Protein AF-A0A7U9NHN5-F1 (afdb_monomer)

Foldseek 3Di:
DDKDFDDLPCVPPPDPPVCLVVLRVLSVCVCVLLVFGIKDFQDFFLDPLCLQQLHDDPRRHQVRNQDPVGRDGTDHQFQADRWMKTDHPPDSHIKIKGWHLDGDPVSNVVVCVVSQKDKDWFQQCSNSVDRPRTIIIIIHHPVNQVVCVVGPCPPNVGRD

pLDDT: mean 88.95, std 12.6, range [47.28, 98.25]

Structure (mmCIF, N/CA/C/O backbone):
data_AF-A0A7U9NHN5-F1
#
_entry.id   AF-A0A7U9NHN5-F1
#
loop_
_atom_site.group_PDB
_atom_site.id
_atom_site.type_symbol
_atom_site.label_atom_id
_atom_site.label_alt_id
_atom_site.label_comp_id
_atom_site.label_asym_id
_atom_site.label_entity_id
_atom_site.label_seq_id
_atom_site.pdbx_PDB_ins_code
_atom_site.Cartn_x
_atom_site.Cartn_y
_atom_site.Cartn_z
_atom_site.occupancy
_atom_site.B_iso_or_equiv
_atom_site.auth_seq_id
_atom_site.auth_comp_id
_atom_site.auth_asym_id
_atom_site.auth_atom_id
_atom_site.pdbx_PDB_model_num
ATOM 1 N N . MET A 1 1 ? -8.108 13.230 -3.247 1.00 77.44 1 MET A N 1
ATOM 2 C CA . MET A 1 1 ? -8.414 11.787 -3.118 1.00 77.44 1 MET A CA 1
ATOM 3 C C . MET A 1 1 ? -9.815 11.413 -3.604 1.00 77.44 1 MET A C 1
ATOM 5 O O . MET A 1 1 ? -10.817 11.808 -3.010 1.00 77.44 1 MET A O 1
ATOM 9 N N . LYS A 1 2 ? -9.874 10.631 -4.685 1.00 84.06 2 LYS A N 1
ATOM 10 C CA . LYS A 1 2 ? -11.092 10.096 -5.306 1.00 84.06 2 LYS A CA 1
ATOM 11 C C . LYS A 1 2 ? -10.906 8.589 -5.488 1.00 84.06 2 LYS A C 1
ATOM 13 O O . LYS A 1 2 ? -9.886 8.181 -6.024 1.00 84.06 2 LYS A O 1
ATOM 18 N N . TRP A 1 3 ? -11.867 7.787 -5.030 1.00 90.81 3 TRP A N 1
ATOM 19 C CA . TRP A 1 3 ? -11.850 6.334 -5.218 1.00 90.81 3 TRP A CA 1
ATOM 20 C C . TRP A 1 3 ? -12.366 5.978 -6.608 1.00 90.81 3 TRP A C 1
ATOM 22 O O . TRP A 1 3 ? -13.494 6.327 -6.963 1.00 90.81 3 TRP A O 1
ATOM 32 N N . GLU A 1 4 ? -11.559 5.260 -7.371 1.00 92.44 4 GLU A N 1
ATOM 33 C CA . GLU A 1 4 ? -11.829 4.873 -8.749 1.00 92.44 4 GLU A CA 1
ATOM 34 C C . GLU A 1 4 ? -11.809 3.350 -8.896 1.00 92.44 4 GLU A C 1
ATOM 36 O O . GLU A 1 4 ? -11.490 2.611 -7.956 1.00 92.44 4 GLU A O 1
ATOM 41 N N . LYS A 1 5 ? -12.227 2.871 -10.071 1.00 94.12 5 LYS A N 1
ATOM 42 C CA . LYS A 1 5 ? -12.042 1.464 -10.428 1.00 94.12 5 LYS A CA 1
ATOM 43 C C . LYS A 1 5 ? -1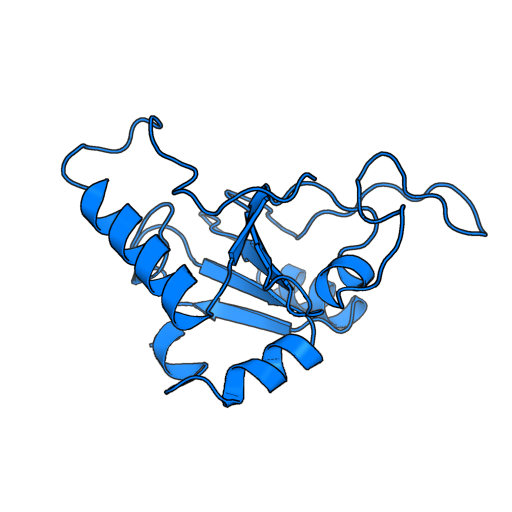0.547 1.169 -10.507 1.00 94.12 5 LYS A C 1
ATOM 45 O O . LYS A 1 5 ? -9.758 2.046 -10.844 1.00 94.12 5 LYS A O 1
ATOM 50 N N . ILE A 1 6 ? -10.185 -0.060 -10.167 1.00 95.88 6 ILE A N 1
ATOM 51 C CA . ILE A 1 6 ? -8.797 -0.499 -10.210 1.00 95.88 6 ILE A CA 1
ATOM 52 C C . ILE A 1 6 ? -8.374 -0.669 -11.666 1.00 95.88 6 ILE A C 1
ATOM 54 O O . ILE A 1 6 ? -8.973 -1.452 -12.400 1.00 95.88 6 ILE A O 1
ATOM 58 N N . GLU A 1 7 ? -7.334 0.061 -12.047 1.00 95.00 7 GLU A N 1
ATOM 59 C CA . GLU A 1 7 ? -6.625 -0.045 -13.318 1.00 95.00 7 GLU A CA 1
ATOM 60 C C . GLU A 1 7 ? -5.137 0.197 -13.040 1.00 95.00 7 GLU A C 1
ATOM 62 O O . GLU A 1 7 ? -4.805 0.931 -12.108 1.00 95.00 7 GLU A O 1
ATOM 67 N N . TYR A 1 8 ? -4.242 -0.412 -13.822 1.00 96.12 8 TYR A N 1
ATOM 68 C CA . TYR A 1 8 ? -2.803 -0.217 -13.639 1.00 96.12 8 TYR A CA 1
ATOM 69 C C . TYR A 1 8 ? -2.429 1.270 -13.831 1.00 96.12 8 TYR A C 1
ATOM 71 O O . TYR A 1 8 ? -2.598 1.798 -14.937 1.00 96.12 8 TYR A O 1
ATOM 79 N N . PRO A 1 9 ? -1.917 1.962 -12.794 1.00 92.19 9 PRO A N 1
ATOM 80 C CA . PRO A 1 9 ? -1.874 3.427 -12.773 1.00 92.19 9 PRO A CA 1
ATOM 81 C C . PRO A 1 9 ? -0.772 4.039 -13.640 1.00 92.19 9 PRO A C 1
ATOM 83 O O . PRO A 1 9 ? -0.830 5.227 -13.949 1.00 92.19 9 PRO A O 1
ATOM 86 N N . TRP A 1 10 ? 0.223 3.249 -14.051 1.00 91.69 10 TRP A N 1
ATOM 87 C CA . TRP A 1 10 ? 1.367 3.732 -14.835 1.00 91.69 10 TRP A CA 1
ATOM 88 C C . TRP A 1 10 ? 1.298 3.359 -16.314 1.00 91.69 10 TRP A C 1
ATOM 90 O O . TRP A 1 10 ? 2.292 3.445 -17.035 1.00 91.69 10 TRP A O 1
ATOM 100 N N . LYS A 1 11 ? 0.114 2.976 -16.802 1.00 83.25 11 LYS A N 1
ATOM 101 C CA . LYS A 1 11 ? -0.106 2.765 -18.232 1.00 83.25 11 LYS A CA 1
ATOM 102 C C . LYS A 1 11 ? 0.151 4.072 -18.995 1.00 83.25 11 LYS A C 1
ATOM 104 O O . LYS A 1 11 ? -0.517 5.073 -18.757 1.00 83.25 11 LYS A O 1
ATOM 109 N N . GLY A 1 12 ? 1.108 4.060 -19.924 1.00 75.75 12 GLY A N 1
ATOM 110 C CA . GLY A 1 12 ? 1.489 5.241 -20.712 1.00 75.75 12 GLY A CA 1
ATOM 111 C C . GLY A 1 12 ? 2.598 6.103 -20.097 1.00 75.75 12 GLY A C 1
ATOM 112 O O . GLY A 1 12 ? 2.973 7.114 -20.687 1.00 75.75 12 GLY A O 1
ATOM 113 N N . VAL 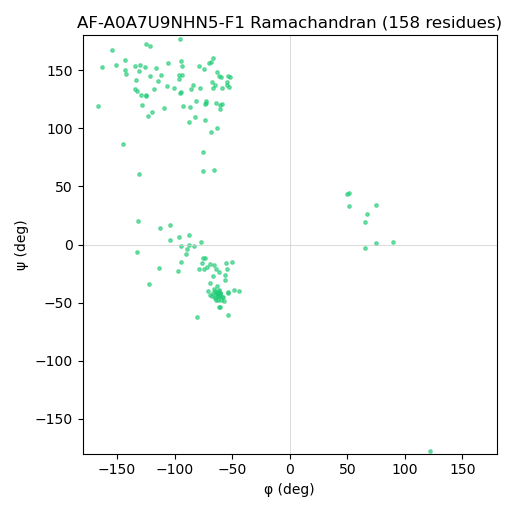A 1 13 ? 3.158 5.703 -18.951 1.00 82.69 13 VAL A N 1
ATOM 114 C CA . VAL A 1 13 ? 4.498 6.146 -18.537 1.00 82.69 13 VAL A CA 1
ATOM 115 C C . VAL A 1 13 ? 5.525 5.478 -19.461 1.00 82.69 13 VAL A C 1
ATOM 117 O O . VAL A 1 13 ? 5.228 4.433 -20.036 1.00 82.69 13 VAL A O 1
ATOM 120 N N . ASN A 1 14 ? 6.718 6.067 -19.620 1.00 83.81 14 ASN A N 1
ATOM 121 C CA . ASN A 1 14 ? 7.839 5.510 -20.396 1.00 83.81 14 ASN A CA 1
ATOM 122 C C . ASN A 1 14 ? 8.391 4.211 -19.763 1.00 83.81 14 ASN A C 1
ATOM 124 O O . ASN A 1 14 ? 9.528 4.163 -19.298 1.00 83.81 14 ASN A O 1
ATOM 128 N N . ILE A 1 15 ? 7.565 3.170 -19.715 1.00 86.25 15 ILE A N 1
ATOM 129 C CA . ILE A 1 15 ? 7.901 1.808 -19.319 1.00 86.25 15 ILE A CA 1
ATOM 130 C C . ILE A 1 15 ? 8.199 1.045 -20.614 1.00 86.25 15 ILE A C 1
ATOM 132 O O . ILE A 1 15 ? 7.399 1.132 -21.547 1.00 86.25 15 ILE A O 1
ATOM 136 N N . PRO A 1 16 ? 9.321 0.312 -20.707 1.00 87.88 16 PRO A N 1
ATOM 137 C CA . PRO A 1 16 ? 9.594 -0.531 -21.864 1.00 87.88 16 PRO A CA 1
ATOM 138 C C . PRO A 1 16 ? 8.445 -1.512 -22.126 1.00 87.88 16 PRO A C 1
ATOM 140 O O . PRO A 1 16 ? 7.961 -2.157 -21.195 1.00 87.88 16 PRO A O 1
ATOM 143 N N . ASP A 1 17 ? 8.056 -1.693 -23.391 1.00 84.00 17 ASP A N 1
ATOM 144 C CA . ASP A 1 17 ? 7.006 -2.655 -23.775 1.00 84.00 17 ASP A CA 1
ATOM 145 C C . ASP A 1 17 ? 7.324 -4.086 -23.301 1.00 84.00 17 ASP A C 1
ATOM 147 O O . ASP A 1 17 ? 6.427 -4.879 -23.039 1.00 84.00 17 ASP A O 1
ATOM 151 N N . SER A 1 18 ? 8.607 -4.419 -23.131 1.00 86.62 18 SER A N 1
ATOM 152 C CA . SER A 1 18 ? 9.048 -5.705 -22.579 1.00 86.62 18 SER A CA 1
ATOM 153 C C . SER A 1 18 ? 8.749 -5.892 -21.087 1.00 86.62 18 SER A C 1
ATOM 155 O O . SER A 1 18 ? 8.832 -7.013 -20.594 1.00 86.62 18 SER A O 1
ATOM 157 N N . GLU A 1 19 ? 8.453 -4.817 -20.355 1.00 90.44 19 GLU A N 1
ATOM 158 C CA . GLU A 1 19 ? 8.245 -4.823 -18.902 1.00 90.44 19 GLU A CA 1
ATOM 159 C C . GLU A 1 19 ? 6.807 -4.493 -18.494 1.00 90.44 19 GLU A C 1
ATOM 161 O O . GLU A 1 19 ? 6.398 -4.819 -17.381 1.00 90.44 19 GLU A O 1
ATOM 166 N N . ILE A 1 20 ? 6.019 -3.848 -19.361 1.00 92.75 20 ILE A N 1
ATOM 167 C CA . ILE A 1 20 ? 4.669 -3.407 -18.990 1.00 92.75 20 ILE A CA 1
ATOM 168 C C . ILE A 1 20 ? 3.770 -4.583 -18.589 1.00 92.75 20 ILE A C 1
ATOM 170 O O . ILE A 1 20 ? 3.103 -4.517 -17.557 1.00 92.75 20 ILE A O 1
ATOM 174 N N . ASP A 1 21 ? 3.821 -5.688 -19.334 1.00 93.38 21 ASP A N 1
ATOM 175 C CA . ASP A 1 21 ? 2.993 -6.868 -19.073 1.00 93.38 21 ASP A CA 1
ATOM 176 C C . ASP A 1 21 ? 3.350 -7.537 -17.738 1.00 93.38 21 ASP A C 1
ATOM 178 O O . ASP A 1 21 ? 2.464 -7.982 -17.004 1.00 93.38 21 ASP A O 1
ATOM 182 N N . SER A 1 22 ? 4.639 -7.589 -17.380 1.00 94.62 22 SER A N 1
ATOM 183 C CA . SER A 1 22 ? 5.073 -8.185 -16.111 1.00 94.62 22 SER A CA 1
ATOM 184 C C . SER A 1 22 ? 4.681 -7.315 -14.916 1.00 94.62 22 SER A C 1
ATOM 186 O O . SER A 1 22 ? 4.196 -7.843 -13.915 1.00 94.62 22 SER A O 1
ATOM 188 N N . ARG A 1 23 ? 4.802 -5.986 -15.033 1.00 96.00 23 ARG A N 1
ATOM 189 C CA . ARG A 1 23 ? 4.367 -5.041 -13.992 1.00 96.00 23 ARG A CA 1
ATOM 190 C C . ARG A 1 23 ? 2.849 -5.049 -13.805 1.00 96.00 23 ARG A C 1
ATOM 192 O O . ARG A 1 23 ? 2.377 -5.069 -12.669 1.00 96.00 23 ARG A O 1
ATOM 199 N N . MET A 1 24 ? 2.085 -5.095 -14.899 1.00 96.50 24 MET A N 1
ATOM 200 C CA . MET A 1 24 ? 0.625 -5.238 -14.851 1.00 96.50 24 MET A CA 1
ATOM 201 C C . MET A 1 24 ? 0.214 -6.546 -14.176 1.00 96.50 24 MET A C 1
ATOM 203 O O . MET A 1 24 ? -0.669 -6.538 -13.325 1.00 96.50 24 MET A O 1
ATOM 207 N N . LYS A 1 25 ? 0.901 -7.653 -14.477 1.00 96.75 25 LYS A N 1
ATOM 208 C CA . LYS A 1 25 ? 0.644 -8.935 -13.815 1.00 96.75 25 LYS A CA 1
ATOM 209 C C . LYS A 1 25 ? 0.907 -8.878 -12.307 1.00 96.75 25 LYS A C 1
ATOM 211 O O . LYS A 1 25 ? 0.082 -9.363 -11.545 1.00 96.75 25 LYS A O 1
ATOM 216 N N . LEU A 1 26 ? 2.013 -8.269 -11.868 1.00 97.25 26 LEU A N 1
ATOM 217 C CA . LEU A 1 26 ? 2.304 -8.092 -10.437 1.00 97.25 26 LEU A CA 1
ATOM 218 C C . LEU A 1 26 ? 1.222 -7.261 -9.732 1.00 97.25 26 LEU A C 1
ATOM 220 O O . LEU A 1 26 ? 0.795 -7.605 -8.631 1.00 97.25 26 LEU A O 1
ATOM 224 N N . PHE A 1 27 ? 0.748 -6.196 -10.383 1.00 98.06 27 PHE A N 1
ATOM 225 C CA . PHE A 1 27 ? -0.359 -5.381 -9.887 1.00 98.06 27 PHE A CA 1
ATOM 226 C C . PHE A 1 27 ? -1.664 -6.181 -9.777 1.00 98.06 27 PHE A C 1
ATOM 228 O O . PHE A 1 27 ? -2.317 -6.145 -8.734 1.00 98.06 27 PHE A O 1
ATOM 235 N N . ASP A 1 28 ? -2.029 -6.931 -10.818 1.00 97.94 28 ASP A N 1
ATOM 236 C CA . ASP A 1 28 ? -3.245 -7.747 -10.833 1.00 97.94 28 ASP A CA 1
ATOM 237 C C . ASP A 1 28 ? -3.183 -8.871 -9.787 1.00 97.94 28 ASP A C 1
ATOM 239 O O . ASP A 1 28 ? -4.169 -9.119 -9.084 1.00 97.94 28 ASP A O 1
ATOM 243 N N . ASP A 1 29 ? -2.019 -9.509 -9.623 1.00 97.31 29 ASP A N 1
ATOM 244 C CA . ASP A 1 29 ? -1.767 -10.519 -8.592 1.00 97.31 29 ASP A CA 1
ATOM 245 C C . ASP A 1 29 ? -1.919 -9.916 -7.185 1.00 97.31 29 ASP A C 1
ATOM 247 O O . ASP A 1 29 ? -2.553 -10.527 -6.321 1.00 97.31 29 ASP A O 1
ATOM 251 N N . PHE A 1 30 ? -1.397 -8.704 -6.953 1.00 97.94 30 PHE A N 1
ATOM 252 C CA . PHE A 1 30 ? -1.567 -7.965 -5.698 1.00 97.94 30 PHE A CA 1
ATOM 253 C C . PHE A 1 30 ? -3.041 -7.656 -5.417 1.00 97.94 30 PHE A C 1
ATOM 255 O O . PHE A 1 30 ? -3.570 -8.022 -4.364 1.00 97.94 30 PHE A O 1
ATOM 262 N N . VAL A 1 31 ? -3.733 -7.034 -6.373 1.00 97.94 31 VAL A N 1
ATOM 263 C CA . VAL A 1 31 ? -5.149 -6.665 -6.240 1.00 97.94 31 VAL A CA 1
ATOM 264 C C . VAL A 1 31 ? -6.010 -7.895 -5.968 1.00 97.94 31 VAL A C 1
ATOM 266 O O . VAL A 1 31 ? -6.855 -7.864 -5.070 1.00 97.94 31 VAL A O 1
ATOM 269 N N . THR A 1 32 ? -5.774 -8.981 -6.705 1.00 97.50 32 THR A N 1
ATOM 270 C CA . THR A 1 32 ? -6.521 -10.237 -6.576 1.00 97.50 32 THR A CA 1
ATOM 271 C C . THR A 1 32 ? -6.246 -10.915 -5.241 1.00 97.50 32 THR A C 1
ATOM 273 O O . THR A 1 32 ? -7.186 -11.349 -4.579 1.00 97.50 32 THR A O 1
ATOM 276 N N . TYR A 1 33 ? -4.979 -10.981 -4.815 1.00 97.38 33 TYR A N 1
ATOM 277 C CA . TYR A 1 33 ? -4.591 -11.605 -3.551 1.00 97.38 33 TYR A CA 1
ATOM 278 C C . TYR A 1 33 ? -5.260 -10.932 -2.355 1.00 97.38 33 TYR A C 1
ATOM 280 O O . TYR A 1 33 ? -5.824 -11.610 -1.499 1.00 97.38 33 TYR A O 1
ATOM 288 N N . PHE A 1 34 ? -5.223 -9.600 -2.302 1.00 96.81 34 PHE A N 1
ATOM 289 C CA . PHE A 1 34 ? -5.865 -8.873 -1.215 1.00 96.81 34 PHE A CA 1
ATOM 290 C C . PHE A 1 34 ? -7.372 -8.751 -1.407 1.00 96.81 34 PHE A C 1
ATOM 292 O O . PHE A 1 34 ? -8.065 -8.550 -0.416 1.00 96.81 34 PHE A O 1
ATOM 299 N N . GLY A 1 35 ? -7.895 -8.892 -2.627 1.00 96.62 35 GLY A N 1
ATOM 300 C CA . GLY A 1 35 ? -9.316 -8.765 -2.952 1.00 96.62 35 GLY A CA 1
ATOM 301 C C . GLY A 1 35 ? -9.806 -7.316 -2.958 1.00 96.62 35 GLY A C 1
ATOM 302 O O . GLY A 1 35 ? -10.930 -7.056 -2.531 1.00 96.62 35 GLY A O 1
ATOM 303 N N . PHE A 1 36 ? -8.957 -6.366 -3.358 1.00 97.38 36 PHE A N 1
ATOM 304 C CA . PHE A 1 36 ? -9.329 -4.953 -3.460 1.00 97.38 36 PHE A CA 1
ATOM 305 C C . PHE A 1 36 ? -10.219 -4.689 -4.678 1.00 97.38 36 PHE A C 1
ATOM 307 O O . PHE A 1 36 ? -10.102 -5.354 -5.703 1.00 97.38 36 PHE A O 1
ATOM 314 N N . ASP A 1 37 ? -11.089 -3.680 -4.586 1.00 97.06 37 ASP A N 1
ATOM 315 C CA . ASP A 1 37 ? -12.001 -3.306 -5.680 1.00 97.06 37 ASP A CA 1
ATOM 316 C C . ASP A 1 37 ? -12.037 -1.798 -5.986 1.00 97.06 37 ASP A C 1
ATOM 318 O O . ASP A 1 37 ? -12.652 -1.375 -6.973 1.00 97.06 37 ASP A O 1
ATOM 322 N N . ARG A 1 38 ? -11.365 -0.970 -5.176 1.00 96.25 38 ARG A N 1
ATOM 323 C CA . ARG A 1 38 ? -11.139 0.455 -5.446 1.00 96.25 38 ARG A CA 1
ATOM 324 C C . ARG A 1 38 ? -9.681 0.829 -5.252 1.00 96.25 38 ARG A C 1
ATOM 326 O O . ARG A 1 38 ? -9.019 0.294 -4.364 1.00 96.25 38 ARG A O 1
ATOM 333 N N . MET A 1 39 ? -9.244 1.816 -6.029 1.00 95.94 39 MET A N 1
ATOM 334 C CA . MET A 1 39 ? -7.934 2.446 -5.907 1.00 95.94 39 MET A CA 1
ATOM 335 C C . MET A 1 39 ? -8.071 3.974 -5.862 1.00 95.94 39 MET A C 1
ATOM 337 O O . MET A 1 39 ? -9.047 4.529 -6.364 1.00 95.94 39 MET A O 1
ATOM 341 N N . ALA A 1 40 ? -7.112 4.656 -5.252 1.00 93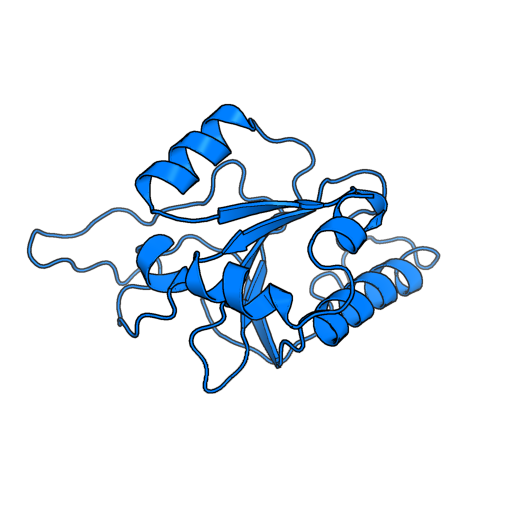.19 40 ALA A N 1
ATOM 342 C CA . ALA A 1 40 ? -6.906 6.094 -5.369 1.00 93.19 40 ALA A CA 1
ATOM 343 C C . ALA A 1 40 ? -5.402 6.394 -5.377 1.00 93.19 40 ALA A C 1
ATOM 345 O O . ALA A 1 40 ? -4.610 5.600 -4.872 1.00 93.19 40 ALA A O 1
ATOM 346 N N . TRP A 1 41 ? -5.002 7.554 -5.895 1.00 91.25 41 TRP A N 1
ATOM 347 C CA . TRP A 1 41 ? -3.634 8.039 -5.713 1.00 91.25 41 TRP A CA 1
ATOM 348 C C . TRP A 1 41 ? -3.350 8.324 -4.233 1.00 91.25 41 TRP A C 1
ATOM 350 O O . TRP A 1 41 ? -4.188 8.887 -3.518 1.00 91.25 41 TRP A O 1
ATOM 360 N N . GLY A 1 42 ? -2.164 7.918 -3.786 1.00 84.00 42 GLY A N 1
ATOM 361 C CA . GLY A 1 42 ? -1.622 8.187 -2.461 1.00 84.00 42 GLY A CA 1
ATOM 362 C C . GLY A 1 42 ? -1.143 9.630 -2.358 1.00 84.00 42 GLY A C 1
ATOM 363 O O . GLY A 1 42 ? 0.038 9.916 -2.502 1.00 84.00 42 GLY A O 1
ATOM 364 N N . GLU A 1 43 ? -2.084 10.544 -2.155 1.00 81.44 43 GLU A N 1
ATOM 365 C CA . GLU A 1 43 ? -1.828 11.976 -1.969 1.00 81.44 43 GLU A CA 1
ATOM 366 C C . GLU A 1 43 ? -1.745 12.334 -0.480 1.00 81.44 43 GLU A C 1
ATOM 368 O O . GLU A 1 43 ? -2.029 11.514 0.394 1.00 81.44 43 GLU A O 1
ATOM 373 N N . SER A 1 44 ? -1.460 13.596 -0.158 1.00 84.50 44 SER A N 1
ATOM 374 C CA . SER A 1 44 ? -1.648 14.088 1.207 1.00 84.50 44 SER A CA 1
ATOM 375 C C . SER A 1 44 ? -3.079 13.832 1.705 1.00 84.50 44 SER A C 1
ATOM 377 O O . SER A 1 44 ? -4.065 14.015 0.981 1.00 84.50 44 SER A O 1
ATOM 379 N N . ALA A 1 45 ? -3.208 13.446 2.970 1.00 85.38 45 ALA A N 1
ATOM 380 C CA . ALA A 1 45 ? -4.488 13.178 3.619 1.00 85.38 45 ALA A CA 1
ATOM 381 C C . ALA A 1 45 ? -4.615 14.013 4.892 1.00 85.38 45 ALA A C 1
ATOM 383 O O . ALA A 1 45 ? -3.625 14.340 5.532 1.00 85.38 45 ALA A O 1
ATOM 384 N N . GLY A 1 46 ? -5.834 14.344 5.315 1.00 81.94 46 GLY A N 1
ATOM 385 C CA . GLY A 1 46 ? -6.005 15.107 6.558 1.00 81.94 46 GLY A CA 1
ATOM 386 C C . GLY A 1 46 ? -5.724 14.352 7.847 1.00 81.94 46 GLY A C 1
ATOM 387 O O . GLY A 1 46 ? -5.534 14.959 8.902 1.00 81.94 46 GLY A O 1
ATOM 388 N N . SER A 1 47 ? -5.740 13.026 7.769 1.00 87.25 47 SER A N 1
ATOM 389 C CA . SER A 1 47 ? -5.170 12.125 8.762 1.00 87.25 47 SER A CA 1
ATOM 390 C C . SER A 1 47 ? -5.089 10.741 8.152 1.00 87.25 47 SER A C 1
ATOM 392 O O . SER A 1 47 ? -6.114 10.146 7.796 1.00 87.25 47 SER A O 1
ATOM 394 N N . TYR A 1 48 ? -3.868 10.227 8.053 1.00 90.88 48 TYR A N 1
ATOM 395 C CA . TYR A 1 48 ? -3.651 8.865 7.584 1.00 90.88 48 TYR A CA 1
ATOM 396 C C . TYR A 1 48 ? -4.146 7.822 8.588 1.00 90.88 48 TYR A C 1
ATOM 398 O O . TYR A 1 48 ? -4.680 6.801 8.166 1.00 90.88 48 TYR A O 1
ATOM 406 N N . GLU A 1 49 ? -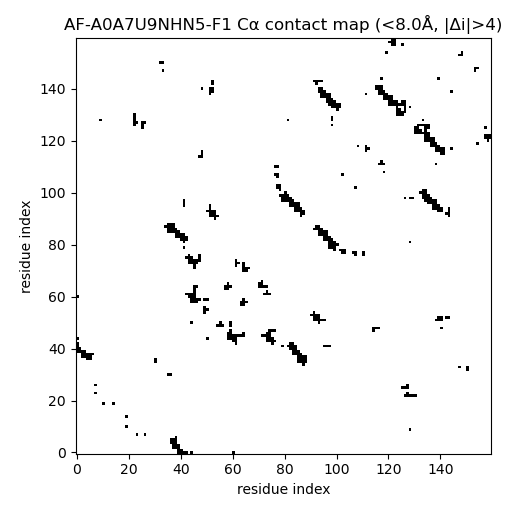4.071 8.103 9.894 1.00 91.94 49 GLU A N 1
ATOM 407 C CA . GLU A 1 49 ? -4.698 7.266 10.925 1.00 91.94 49 GLU A CA 1
ATOM 408 C C . GLU A 1 49 ? -6.188 7.076 10.605 1.00 91.94 49 GLU A C 1
ATOM 410 O O . GLU A 1 49 ? -6.655 5.971 10.345 1.00 91.94 49 GLU A O 1
ATOM 415 N N . ARG A 1 50 ? -6.966 8.160 10.541 1.00 90.25 50 ARG A N 1
ATOM 416 C CA . ARG A 1 50 ? -8.416 8.054 10.325 1.00 90.25 50 ARG A CA 1
ATOM 417 C C . ARG A 1 50 ? -8.752 7.395 8.990 1.00 90.25 50 ARG A C 1
ATOM 419 O O . ARG A 1 50 ? -9.690 6.598 8.934 1.00 90.25 50 ARG A O 1
ATOM 426 N N . LEU A 1 51 ? -8.000 7.733 7.943 1.00 92.12 51 LEU A N 1
ATOM 427 C CA . LEU A 1 51 ? -8.168 7.167 6.611 1.00 92.12 51 LEU A CA 1
ATOM 428 C C . LEU A 1 51 ? -7.952 5.651 6.609 1.00 92.12 51 LEU A C 1
ATOM 430 O O . LEU A 1 51 ? -8.838 4.933 6.158 1.00 92.12 51 LEU A O 1
ATOM 434 N N . LEU A 1 52 ? -6.822 5.164 7.123 1.00 94.88 52 LEU A N 1
ATOM 435 C CA . LEU A 1 52 ? -6.460 3.743 7.069 1.00 94.88 52 LEU A CA 1
ATOM 436 C C . LEU A 1 52 ? -7.261 2.879 8.048 1.00 94.88 52 LEU A C 1
ATOM 438 O O . LEU A 1 52 ? -7.440 1.690 7.811 1.00 94.88 52 LEU A O 1
ATOM 442 N N . TYR A 1 53 ? -7.837 3.475 9.095 1.00 94.44 53 TYR A N 1
ATOM 443 C CA . TYR A 1 53 ? -8.864 2.827 9.918 1.00 94.44 53 TYR A CA 1
ATOM 444 C C . TYR A 1 53 ? -10.256 2.804 9.254 1.00 94.44 53 TYR A C 1
ATOM 446 O O . TYR A 1 53 ? -11.231 2.373 9.871 1.00 94.44 53 TYR A O 1
ATOM 454 N N . GLY A 1 54 ? -10.398 3.313 8.025 1.00 90.44 54 GLY A N 1
ATOM 455 C CA . GLY A 1 54 ? -11.674 3.354 7.312 1.00 90.44 54 GLY A CA 1
ATOM 456 C C . GLY A 1 54 ? -12.722 4.255 7.971 1.00 90.44 54 GLY A C 1
ATOM 457 O O . GLY A 1 54 ? -13.916 4.107 7.705 1.00 90.44 54 GLY A O 1
ATOM 458 N N . ARG A 1 55 ? -12.312 5.195 8.836 1.00 87.12 55 ARG A N 1
ATOM 459 C CA . ARG A 1 55 ? -13.240 6.073 9.557 1.00 87.12 55 ARG A CA 1
ATOM 460 C C . ARG A 1 55 ? -13.829 7.094 8.583 1.00 87.12 55 ARG A C 1
ATOM 462 O O . ARG A 1 55 ? -13.106 7.858 7.936 1.00 87.12 55 ARG A O 1
ATOM 469 N N . HIS A 1 56 ? -15.158 7.130 8.498 1.00 66.94 56 HIS A N 1
ATOM 470 C CA . HIS A 1 56 ? -15.892 8.090 7.678 1.00 66.94 56 HIS A CA 1
ATOM 471 C C . HIS A 1 56 ? -15.740 9.504 8.247 1.00 66.94 56 HIS A C 1
ATOM 473 O O . HIS A 1 56 ? -16.466 9.910 9.152 1.00 66.94 56 HIS A O 1
ATOM 479 N N . SER A 1 57 ? -14.805 10.279 7.704 1.00 57.38 57 SER A N 1
ATOM 480 C CA . SER A 1 57 ? -14.825 11.727 7.872 1.00 57.38 57 SER A CA 1
ATOM 481 C C . SER A 1 57 ? -14.596 12.460 6.570 1.00 57.38 57 SER A C 1
ATOM 483 O O . SER A 1 57 ? -13.726 12.116 5.775 1.00 57.38 57 SER A O 1
ATOM 485 N N . TYR A 1 58 ? -15.333 13.557 6.445 1.00 52.28 58 TYR A N 1
ATOM 486 C CA . TYR A 1 58 ? -15.183 14.639 5.471 1.00 52.28 58 TYR A CA 1
ATOM 487 C C . TYR A 1 58 ? -13.737 15.186 5.396 1.00 52.28 58 TYR A C 1
ATOM 489 O O . TYR A 1 58 ? -13.389 15.854 4.430 1.00 52.28 58 TYR A O 1
ATOM 497 N N . ASN A 1 59 ? -12.898 14.854 6.387 1.00 52.59 59 ASN A N 1
ATOM 498 C CA . ASN A 1 59 ? -11.543 15.351 6.644 1.00 52.59 59 ASN A CA 1
ATOM 499 C C . ASN A 1 59 ? -10.416 14.456 6.098 1.00 52.59 59 ASN A C 1
ATOM 501 O O . ASN A 1 59 ? -9.256 14.695 6.410 1.00 52.59 59 ASN A O 1
ATOM 505 N N . ASN A 1 60 ? -10.712 13.402 5.335 1.00 64.00 60 ASN A N 1
ATOM 506 C CA . ASN A 1 60 ? -9.650 12.530 4.811 1.00 64.00 60 ASN A CA 1
ATOM 507 C C . ASN A 1 60 ? -9.012 13.090 3.520 1.00 64.00 60 ASN A C 1
ATOM 509 O O . ASN A 1 60 ? -8.079 12.496 2.990 1.00 64.00 60 ASN A O 1
ATOM 513 N N . VAL A 1 61 ? -9.486 14.238 3.019 1.00 61.69 61 VAL A N 1
ATOM 514 C CA . VAL A 1 61 ? -8.932 14.938 1.851 1.00 61.69 61 VAL A CA 1
ATOM 515 C C . VAL A 1 61 ? -8.050 16.089 2.336 1.00 61.69 61 VAL A C 1
ATOM 517 O O . VAL A 1 61 ? -8.472 16.838 3.212 1.00 61.69 61 VAL A O 1
ATOM 520 N N . ALA A 1 62 ? -6.854 16.258 1.756 1.00 55.69 62 ALA A N 1
ATOM 521 C CA . ALA A 1 62 ? -5.897 17.315 2.119 1.00 55.69 62 ALA A CA 1
ATOM 522 C C . ALA A 1 62 ? -6.544 18.704 2.316 1.00 55.69 62 ALA A C 1
ATOM 524 O O . ALA A 1 62 ? -6.248 19.417 3.268 1.00 55.69 62 ALA A O 1
ATOM 525 N N . ASN A 1 63 ? -7.509 19.071 1.472 1.00 53.19 63 ASN A N 1
ATOM 526 C CA . ASN A 1 63 ? -8.102 20.410 1.487 1.00 53.19 63 ASN A CA 1
ATOM 527 C C . ASN A 1 63 ? -9.293 20.588 2.452 1.00 53.19 63 ASN A C 1
ATOM 529 O O . ASN A 1 63 ? -9.949 21.625 2.399 1.00 53.19 63 ASN A O 1
ATOM 533 N N . SER A 1 64 ? -9.611 19.615 3.314 1.00 51.44 64 SER A N 1
ATOM 534 C CA . SER A 1 64 ? -10.816 19.659 4.166 1.00 51.44 64 SER A CA 1
ATOM 535 C C . SER A 1 64 ? -10.577 19.342 5.648 1.00 51.44 64 SER A C 1
ATOM 537 O O . SER A 1 64 ? -11.514 19.010 6.370 1.00 51.44 64 SER A O 1
ATOM 539 N N . CYS A 1 65 ? -9.340 19.459 6.134 1.00 51.94 65 CYS A N 1
ATOM 540 C CA . CYS A 1 65 ? -8.913 19.032 7.473 1.00 51.94 65 CYS A CA 1
ATOM 541 C C . CYS A 1 65 ? -9.370 19.979 8.601 1.00 51.94 65 CYS A C 1
ATOM 543 O O . CYS A 1 65 ? -8.549 20.593 9.286 1.00 51.94 65 CYS A O 1
ATOM 545 N N . TYR A 1 66 ? -10.682 20.105 8.803 1.00 47.28 66 TYR A N 1
ATOM 546 C CA . TYR A 1 66 ? -11.258 20.879 9.900 1.00 47.28 66 TYR A CA 1
ATOM 547 C C . TYR A 1 66 ? -11.394 20.006 11.155 1.00 47.28 66 TYR A C 1
ATOM 549 O O . TYR A 1 66 ? -12.272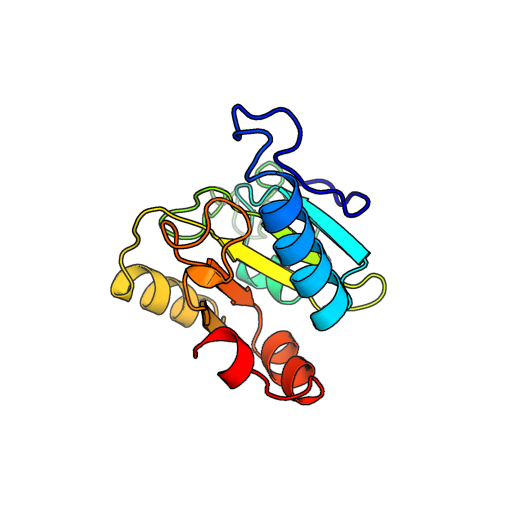 19.143 11.239 1.00 47.28 66 TYR A O 1
ATOM 557 N N . TYR A 1 67 ? -10.521 20.215 12.140 1.00 54.75 67 TYR A N 1
ATOM 558 C CA . TYR A 1 67 ? -10.658 19.627 13.475 1.00 54.75 67 TYR A CA 1
ATOM 559 C C . TYR A 1 67 ? -11.376 20.611 14.416 1.00 54.75 67 TYR A C 1
ATOM 561 O O . TYR A 1 67 ? -11.308 21.820 14.190 1.00 54.75 67 TYR A O 1
ATOM 569 N N . PRO A 1 68 ? -11.998 20.142 15.519 1.00 48.00 68 PRO A N 1
ATOM 570 C CA . PRO A 1 68 ? -12.641 21.012 16.516 1.00 48.00 68 PRO A CA 1
ATOM 571 C C . PRO A 1 68 ? -11.727 22.102 17.112 1.00 48.00 68 PRO A C 1
ATOM 573 O O . PRO A 1 68 ? -12.219 23.054 17.709 1.00 48.00 68 PRO A O 1
ATOM 576 N N . HIS A 1 69 ? -10.406 21.976 16.942 1.00 55.62 69 HIS A N 1
ATOM 577 C CA . HIS A 1 69 ? -9.387 22.908 17.432 1.00 55.62 69 HIS A CA 1
ATOM 578 C C . HIS A 1 69 ? -8.637 23.664 16.314 1.00 55.62 69 HIS A C 1
ATOM 580 O O . HIS A 1 69 ? -7.601 24.264 16.583 1.00 55.62 69 HIS A O 1
ATOM 586 N N . GLY A 1 70 ? -9.142 23.654 15.073 1.00 55.09 70 GLY A N 1
ATOM 587 C CA . GLY A 1 70 ? -8.597 24.431 13.951 1.00 55.09 70 GLY A CA 1
ATOM 588 C C . GLY A 1 70 ? -8.164 23.602 12.736 1.00 55.09 70 GLY A C 1
ATOM 589 O O . GLY A 1 70 ? -8.332 22.382 12.689 1.00 55.09 70 GLY A O 1
ATOM 590 N N . TRP A 1 71 ? -7.617 24.295 11.732 1.00 57.38 71 TRP A N 1
ATOM 591 C CA . TRP A 1 71 ? -7.059 23.693 10.518 1.00 57.38 71 TRP A CA 1
ATOM 592 C C . TRP A 1 71 ? -5.720 23.021 10.833 1.00 57.38 71 TRP A C 1
ATOM 594 O O . TRP A 1 71 ? -4.788 23.690 11.278 1.00 57.38 71 T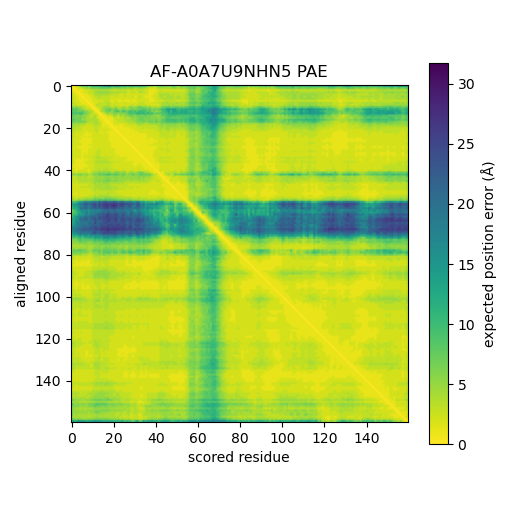RP A O 1
ATOM 604 N N . LYS A 1 72 ? -5.608 21.713 10.584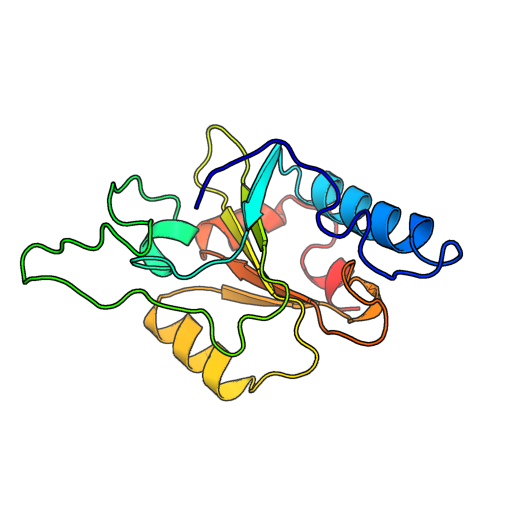 1.00 65.75 72 LYS A N 1
ATOM 605 C CA . LYS A 1 72 ? -4.304 21.034 10.534 1.00 65.75 72 LYS A CA 1
ATOM 606 C C . LYS A 1 72 ? -3.800 20.991 9.097 1.00 65.75 72 LYS A C 1
ATOM 608 O O . LYS A 1 72 ? -4.595 20.854 8.167 1.00 65.75 72 LYS A O 1
ATOM 613 N N . ALA A 1 73 ? -2.482 21.091 8.937 1.00 69.75 73 ALA A N 1
ATOM 614 C CA . ALA A 1 73 ? -1.846 20.823 7.659 1.00 69.75 73 ALA A CA 1
ATOM 615 C C . ALA A 1 73 ? -2.115 19.363 7.242 1.00 69.75 73 ALA A C 1
ATOM 617 O O . ALA A 1 73 ? -2.167 18.491 8.116 1.00 69.75 73 ALA A O 1
ATOM 618 N N . PRO A 1 74 ? -2.286 19.093 5.938 1.00 77.62 74 PRO A N 1
ATOM 619 C CA . PRO A 1 74 ? -2.324 17.732 5.422 1.00 77.62 74 PRO A CA 1
ATOM 620 C C . PRO A 1 74 ? -1.086 16.944 5.850 1.00 77.62 74 PRO A C 1
ATOM 622 O O . PRO A 1 74 ? 0.018 17.482 5.921 1.00 77.62 74 PRO A O 1
ATOM 625 N N . GLU A 1 75 ? -1.278 15.659 6.100 1.00 84.69 75 GLU A N 1
ATOM 626 C CA . GLU A 1 75 ? -0.229 14.705 6.423 1.00 84.69 75 GLU A CA 1
ATOM 627 C C . GLU A 1 75 ? 0.208 13.960 5.160 1.00 84.69 75 GLU A C 1
ATOM 629 O O . GLU A 1 75 ? -0.614 13.641 4.298 1.00 84.69 75 GLU A O 1
ATOM 634 N N . ASN A 1 76 ? 1.498 13.636 5.092 1.00 85.81 76 ASN A N 1
ATOM 635 C CA . ASN A 1 76 ? 2.067 12.699 4.129 1.00 85.81 76 ASN A C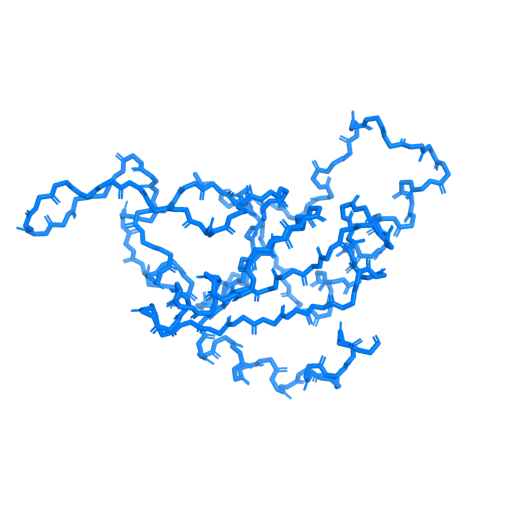A 1
ATOM 636 C C . ASN A 1 76 ? 2.644 11.498 4.879 1.00 85.81 76 ASN A C 1
ATOM 638 O O . ASN A 1 76 ? 3.085 11.631 6.025 1.00 85.81 76 ASN A O 1
ATOM 642 N N . VAL A 1 77 ? 2.664 10.346 4.212 1.00 88.38 77 VAL A N 1
ATOM 643 C CA . VAL A 1 77 ? 3.532 9.235 4.615 1.00 88.38 77 VAL A CA 1
ATOM 644 C C . VAL A 1 77 ? 4.989 9.664 4.365 1.00 88.38 77 VAL A C 1
ATOM 646 O O . VAL A 1 77 ? 5.241 10.343 3.361 1.00 88.38 77 VAL A O 1
ATOM 649 N N . PRO A 1 78 ? 5.947 9.338 5.253 1.00 90.06 78 PRO A N 1
ATOM 650 C CA . PRO A 1 78 ? 7.363 9.587 5.000 1.00 90.06 78 PRO A CA 1
ATOM 651 C C . PRO A 1 78 ? 7.791 8.992 3.657 1.00 90.06 78 PRO A C 1
ATOM 653 O O . PRO A 1 78 ? 7.407 7.868 3.338 1.00 90.06 78 PRO A O 1
ATOM 656 N N . GLU A 1 79 ? 8.555 9.759 2.876 1.00 85.44 79 GLU A N 1
ATOM 657 C CA . GLU A 1 79 ? 9.058 9.338 1.559 1.00 85.44 79 GLU A CA 1
ATOM 658 C C . GLU A 1 79 ? 7.950 8.801 0.632 1.00 85.44 79 GLU A C 1
ATOM 660 O O . GLU A 1 79 ? 8.088 7.748 0.012 1.00 85.44 79 GLU A O 1
ATOM 665 N N . HIS A 1 80 ? 6.806 9.502 0.580 1.00 82.44 80 HIS A N 1
ATOM 666 C CA . HIS A 1 80 ? 5.689 9.161 -0.306 1.00 82.44 80 HIS A CA 1
ATOM 667 C C . HIS A 1 80 ? 6.096 9.262 -1.787 1.00 82.44 80 HIS A C 1
ATOM 669 O O . HIS A 1 80 ? 6.125 10.343 -2.372 1.00 82.44 80 HIS A O 1
ATOM 675 N N . ASP A 1 81 ? 6.396 8.124 -2.401 1.00 86.25 81 ASP A N 1
ATOM 676 C CA . ASP A 1 81 ? 6.732 8.035 -3.815 1.00 86.25 81 ASP A CA 1
ATOM 677 C C . ASP A 1 81 ? 5.984 6.864 -4.442 1.00 86.25 81 ASP A C 1
ATOM 679 O O . ASP A 1 81 ? 5.875 5.770 -3.875 1.00 86.25 81 ASP A O 1
ATOM 683 N N . HIS A 1 82 ? 5.387 7.137 -5.600 1.00 92.75 82 HIS A N 1
ATOM 684 C CA . HIS A 1 82 ? 4.514 6.194 -6.304 1.00 92.75 82 HIS A CA 1
ATOM 685 C C . HIS A 1 82 ? 3.395 5.614 -5.410 1.00 92.75 82 HIS A C 1
ATOM 687 O O . HIS A 1 82 ? 2.968 4.470 -5.574 1.00 92.75 82 HIS A O 1
ATOM 693 N N . GLY A 1 83 ? 2.921 6.432 -4.463 1.00 94.06 83 GLY A N 1
ATOM 694 C CA . GLY A 1 83 ? 1.919 6.079 -3.468 1.00 94.06 83 GLY A CA 1
ATOM 695 C C . GLY A 1 83 ? 0.546 5.804 -4.074 1.00 94.06 83 GLY A C 1
ATOM 696 O O . GLY A 1 83 ? 0.031 6.578 -4.885 1.00 94.06 83 GLY A O 1
ATOM 697 N N . LEU A 1 84 ? -0.086 4.726 -3.625 1.00 95.81 84 LEU A N 1
ATOM 698 C CA . LEU A 1 84 ? -1.443 4.331 -3.990 1.00 95.81 84 LEU A CA 1
ATOM 699 C C . LEU A 1 84 ? -2.221 3.927 -2.745 1.00 95.81 84 LEU A C 1
ATOM 701 O O . LEU A 1 84 ? -1.666 3.473 -1.751 1.00 95.81 84 LEU A O 1
ATOM 705 N N . LEU A 1 85 ? -3.534 4.059 -2.809 1.00 96.19 85 LEU A N 1
ATOM 706 C CA . LEU A 1 85 ? -4.454 3.570 -1.797 1.00 96.19 85 LEU A CA 1
ATOM 707 C C . LEU A 1 85 ? -5.359 2.529 -2.421 1.00 96.19 85 LEU A C 1
ATOM 709 O O . LEU A 1 85 ? -5.938 2.775 -3.475 1.00 96.19 85 LEU A O 1
ATOM 713 N N . PHE A 1 86 ? -5.545 1.413 -1.732 1.00 97.56 86 PHE A N 1
ATOM 714 C CA . PHE A 1 86 ? -6.443 0.344 -2.141 1.00 97.56 86 PHE A CA 1
ATOM 715 C C . PHE A 1 86 ? -7.494 0.100 -1.072 1.00 97.56 86 PHE A C 1
ATOM 717 O O . PHE A 1 86 ? -7.226 0.231 0.123 1.00 97.56 86 PHE A O 1
ATOM 724 N N . LYS A 1 87 ? -8.707 -0.243 -1.501 1.00 95.25 87 LYS A N 1
ATOM 725 C CA . LYS A 1 87 ? -9.847 -0.450 -0.610 1.00 95.25 87 LYS A CA 1
ATOM 726 C C . LYS A 1 87 ? -10.726 -1.607 -1.078 1.00 95.25 87 LYS A C 1
ATOM 728 O O . LYS A 1 87 ? -10.943 -1.783 -2.279 1.00 95.25 87 LYS A O 1
ATOM 733 N N . LYS A 1 88 ? -11.319 -2.319 -0.113 1.00 95.12 88 LYS A N 1
ATOM 734 C CA . LYS A 1 88 ? -12.514 -3.150 -0.337 1.00 95.12 88 LYS A CA 1
ATOM 735 C C . LYS A 1 88 ? -13.786 -2.359 -0.052 1.00 95.12 88 LYS A C 1
ATOM 737 O O . LYS A 1 88 ? -13.992 -1.869 1.066 1.00 95.12 88 LYS A O 1
ATOM 742 N N . SER A 1 89 ? -14.644 -2.203 -1.052 1.00 91.50 89 SER A N 1
ATOM 743 C CA . SER A 1 89 ? -15.925 -1.513 -0.909 1.00 91.50 89 SER A CA 1
ATOM 744 C C . SER A 1 89 ? -16.810 -2.195 0.133 1.00 91.50 89 SER A C 1
ATOM 746 O O . SER A 1 89 ? -16.808 -3.410 0.287 1.00 91.50 89 SER A O 1
ATOM 748 N N . GLY A 1 90 ? -17.568 -1.395 0.885 1.00 90.19 90 GLY A N 1
ATOM 749 C CA . GLY A 1 90 ? -18.417 -1.910 1.965 1.00 90.19 90 GLY A CA 1
ATOM 750 C C . GLY A 1 90 ? -17.671 -2.320 3.242 1.00 90.19 90 GLY A C 1
ATOM 751 O O . GLY A 1 90 ? -18.323 -2.734 4.193 1.00 90.19 90 GLY A O 1
ATOM 752 N N . THR A 1 91 ? -16.343 -2.166 3.302 1.00 92.38 91 THR A N 1
ATOM 753 C CA . THR A 1 91 ? -15.533 -2.456 4.498 1.00 92.38 91 THR A CA 1
ATOM 754 C C . THR A 1 91 ? -14.692 -1.244 4.928 1.00 92.38 91 THR A C 1
ATOM 756 O O . THR A 1 91 ? -14.616 -0.235 4.213 1.00 92.38 91 THR A O 1
ATOM 759 N N . SER A 1 92 ? -14.036 -1.359 6.086 1.00 93.00 92 SER A N 1
ATOM 760 C CA . SER A 1 92 ? -13.001 -0.435 6.569 1.00 93.00 92 SER A CA 1
ATOM 761 C C . SER A 1 92 ? -11.585 -0.787 6.093 1.00 93.00 92 SER A C 1
ATOM 763 O O . SER A 1 92 ? -10.654 -0.061 6.429 1.00 93.00 92 SER A O 1
ATOM 765 N N . GLN A 1 93 ? -11.407 -1.865 5.318 1.00 95.06 93 GLN A N 1
ATOM 766 C CA . GLN A 1 93 ? -10.090 -2.341 4.891 1.00 95.06 93 GLN A CA 1
ATOM 767 C C . GLN A 1 93 ? -9.515 -1.417 3.819 1.00 95.06 93 GLN A C 1
ATOM 769 O O . GLN A 1 93 ? -9.979 -1.410 2.670 1.00 95.06 93 GLN A O 1
ATOM 774 N N . ILE A 1 94 ? -8.516 -0.632 4.220 1.00 96.00 94 ILE A N 1
ATOM 775 C CA . ILE A 1 94 ? -7.788 0.302 3.367 1.00 96.00 94 ILE A CA 1
ATOM 776 C C . ILE A 1 94 ? -6.290 0.113 3.604 1.00 96.00 94 ILE A C 1
ATOM 778 O O . ILE A 1 94 ? -5.835 0.084 4.746 1.00 96.00 94 ILE A O 1
ATOM 782 N N . VAL A 1 95 ? -5.530 0.009 2.517 1.00 97.56 95 VAL A N 1
ATOM 783 C CA . VAL A 1 95 ? -4.071 -0.124 2.545 1.00 97.56 95 VAL A CA 1
ATOM 784 C C . VAL A 1 95 ? -3.455 0.982 1.701 1.00 97.56 95 VAL A C 1
ATOM 786 O O . VAL A 1 95 ? -3.835 1.166 0.545 1.00 97.56 95 VAL A O 1
ATOM 789 N N . TYR A 1 96 ? -2.509 1.715 2.280 1.00 97.50 96 TYR A N 1
ATOM 790 C CA . TYR A 1 96 ? -1.595 2.575 1.538 1.00 97.50 96 TYR A CA 1
ATOM 791 C C . TYR A 1 96 ? -0.407 1.742 1.062 1.00 97.50 96 TYR A C 1
ATOM 793 O O . TYR A 1 96 ? 0.153 0.968 1.832 1.00 97.50 96 TYR A O 1
ATOM 801 N N . VAL A 1 97 ? -0.030 1.893 -0.198 1.00 97.62 97 VAL A N 1
ATOM 802 C CA . VAL A 1 97 ? 1.070 1.179 -0.841 1.00 97.62 97 VAL A CA 1
ATOM 803 C C . VAL A 1 97 ? 2.038 2.215 -1.374 1.00 97.62 97 VAL A C 1
ATOM 805 O O . VAL A 1 97 ? 1.711 2.938 -2.312 1.00 97.62 97 VAL A O 1
ATOM 808 N N . ASN A 1 98 ? 3.214 2.290 -0.764 1.00 96.00 98 ASN A N 1
ATOM 809 C CA . ASN A 1 98 ? 4.326 3.113 -1.218 1.00 96.00 98 ASN A CA 1
ATOM 810 C C . ASN A 1 98 ? 5.286 2.267 -2.045 1.00 96.00 98 ASN A C 1
ATOM 812 O O . ASN A 1 98 ? 5.539 1.122 -1.663 1.00 96.00 98 ASN A O 1
ATOM 816 N N . GLN A 1 99 ? 5.869 2.824 -3.107 1.00 95.75 99 GLN A N 1
ATOM 817 C CA . GLN A 1 99 ? 6.896 2.121 -3.885 1.00 95.75 99 GLN A CA 1
ATOM 818 C C . GLN A 1 99 ? 8.143 2.983 -4.125 1.00 95.75 99 GLN A C 1
ATOM 820 O O . GLN A 1 99 ? 8.467 3.279 -5.278 1.00 95.75 99 GLN A O 1
ATOM 825 N N . PRO A 1 100 ? 8.833 3.408 -3.049 1.00 94.62 100 PRO A N 1
ATOM 826 C CA . PRO A 1 100 ? 9.926 4.364 -3.136 1.00 94.62 100 PRO A CA 1
ATOM 827 C C . PRO A 1 100 ? 11.234 3.719 -3.610 1.00 94.62 100 PRO A C 1
ATOM 829 O O . PRO A 1 100 ? 11.504 2.545 -3.353 1.00 94.62 100 PRO A O 1
ATOM 832 N N . TYR A 1 101 ? 12.097 4.521 -4.235 1.00 92.94 101 TYR A N 1
ATOM 833 C CA . TYR A 1 101 ? 13.485 4.131 -4.529 1.00 92.94 101 TYR A CA 1
ATOM 834 C C . TYR A 1 101 ? 14.344 3.958 -3.271 1.00 92.94 101 TYR A C 1
ATOM 836 O O . TYR A 1 101 ? 15.317 3.208 -3.277 1.00 92.94 101 TYR A O 1
ATOM 844 N N . SER A 1 102 ? 14.000 4.663 -2.195 1.00 92.56 102 SER A N 1
ATOM 845 C CA . SER A 1 102 ? 14.641 4.559 -0.886 1.00 92.56 102 SER A CA 1
ATOM 846 C C . SER A 1 102 ? 13.745 5.182 0.176 1.00 92.56 102 SER A C 1
ATOM 848 O O . SER A 1 102 ? 13.001 6.111 -0.130 1.00 92.56 102 SER A O 1
ATOM 850 N N . PHE A 1 103 ? 13.854 4.733 1.423 1.00 93.38 103 PHE A N 1
ATOM 851 C CA . PHE A 1 103 ? 13.168 5.361 2.550 1.00 93.38 103 PHE A CA 1
ATOM 852 C C . PHE A 1 103 ? 13.940 5.168 3.858 1.00 93.38 103 PHE A C 1
ATOM 854 O O . PHE A 1 103 ? 14.684 4.197 4.014 1.00 93.38 103 PHE A O 1
ATOM 861 N N . ASP A 1 104 ? 13.743 6.076 4.815 1.00 96.06 104 ASP A N 1
ATOM 862 C CA . ASP A 1 104 ? 14.226 5.894 6.184 1.00 96.06 104 ASP A CA 1
ATOM 863 C C . ASP A 1 104 ? 13.237 5.023 6.970 1.00 96.06 104 ASP A C 1
ATOM 865 O O . ASP A 1 104 ? 12.118 5.429 7.302 1.00 96.06 104 ASP A O 1
ATOM 869 N N . ARG A 1 105 ? 13.663 3.797 7.282 1.00 95.56 105 ARG A N 1
ATOM 870 C CA . ARG A 1 105 ? 12.852 2.844 8.041 1.00 95.56 105 ARG A CA 1
ATOM 871 C C . ARG A 1 105 ? 12.543 3.326 9.459 1.00 95.56 105 ARG A C 1
ATOM 873 O O . ARG A 1 105 ? 11.443 3.066 9.936 1.00 95.56 105 ARG A O 1
ATOM 880 N N . THR A 1 106 ? 13.475 4.013 10.115 1.00 97.25 106 THR A N 1
ATOM 881 C CA . THR A 1 106 ? 13.278 4.526 11.480 1.00 97.25 106 THR A CA 1
ATOM 882 C C . THR A 1 106 ? 12.177 5.576 11.474 1.00 97.25 106 THR A C 1
ATOM 884 O O . THR A 1 106 ? 11.239 5.498 12.263 1.00 97.25 106 THR A O 1
ATOM 887 N N . GLN A 1 107 ? 12.232 6.499 10.511 1.00 97.00 107 GLN A N 1
ATOM 888 C CA . GLN A 1 107 ? 11.214 7.535 10.362 1.00 97.00 107 GLN A CA 1
ATOM 889 C C . GLN A 1 107 ? 9.832 6.945 10.044 1.00 97.00 107 GLN A C 1
ATOM 891 O O . GLN A 1 107 ? 8.825 7.388 10.598 1.00 97.00 107 GLN A O 1
ATOM 896 N N . LEU A 1 108 ? 9.768 5.935 9.167 1.00 96.56 108 LEU A N 1
ATOM 897 C CA . LEU A 1 108 ? 8.520 5.230 8.867 1.00 96.56 108 LEU A CA 1
ATOM 898 C C . LEU A 1 108 ? 7.943 4.543 10.112 1.00 96.56 108 LEU A C 1
ATOM 900 O O . LEU A 1 108 ? 6.737 4.620 10.354 1.00 96.56 108 LEU A O 1
ATOM 904 N N . GLU A 1 109 ? 8.790 3.869 10.889 1.00 97.75 109 GLU A N 1
ATOM 905 C CA . GLU A 1 109 ? 8.388 3.161 12.102 1.00 97.75 109 GLU A CA 1
ATOM 906 C C . GLU A 1 109 ? 7.847 4.118 13.166 1.00 97.75 109 GLU A C 1
ATOM 908 O O . GLU A 1 109 ? 6.751 3.895 13.683 1.00 97.75 109 GLU A O 1
ATOM 913 N N . GLU A 1 110 ? 8.552 5.215 13.443 1.00 97.81 110 GLU A N 1
ATOM 914 C CA . GLU A 1 110 ? 8.091 6.265 14.358 1.00 97.81 110 GLU A CA 1
ATOM 915 C C . GLU A 1 110 ? 6.743 6.840 13.908 1.00 97.81 110 GLU A C 1
ATOM 917 O O . GLU A 1 110 ? 5.788 6.883 14.690 1.00 97.81 110 GLU A O 1
ATOM 922 N N . TRP A 1 111 ? 6.621 7.189 12.624 1.00 96.75 111 TRP A N 1
ATOM 923 C CA . TRP A 1 111 ? 5.391 7.740 12.060 1.00 96.75 111 TRP A CA 1
ATOM 924 C C . TRP A 1 111 ? 4.203 6.771 12.170 1.00 96.75 111 TRP A C 1
ATOM 926 O O . TRP A 1 111 ? 3.080 7.202 12.462 1.00 96.75 111 TRP A O 1
ATOM 936 N N . CYS A 1 112 ? 4.434 5.468 11.960 1.00 97.62 112 CYS A N 1
ATOM 937 C CA . CYS A 1 112 ? 3.409 4.433 12.108 1.00 97.62 112 CYS A CA 1
ATOM 938 C C . CYS A 1 112 ? 3.011 4.241 13.575 1.00 97.62 112 CYS A C 1
ATOM 940 O O . CYS A 1 112 ? 1.816 4.183 13.876 1.00 97.62 112 CYS A O 1
ATOM 942 N N . ASN A 1 113 ? 3.985 4.207 14.487 1.00 97.69 113 ASN A N 1
ATOM 943 C CA . ASN A 1 113 ? 3.755 4.039 15.921 1.00 97.69 113 ASN A CA 1
ATOM 944 C C . ASN A 1 113 ? 2.908 5.181 16.502 1.00 97.69 113 ASN A C 1
ATOM 946 O O . ASN A 1 113 ? 1.930 4.920 17.203 1.00 97.69 113 ASN A O 1
ATOM 950 N N . GLU A 1 114 ? 3.200 6.435 16.140 1.00 96.44 114 GLU A N 1
ATOM 951 C CA . GLU A 1 114 ? 2.403 7.609 16.538 1.00 96.44 114 GLU A CA 1
ATOM 952 C C . GLU A 1 114 ? 0.923 7.501 16.144 1.00 96.44 114 GLU A C 1
ATOM 954 O O . GLU A 1 114 ? 0.048 8.049 16.814 1.00 96.44 114 GLU A O 1
ATOM 959 N N . ARG A 1 115 ? 0.643 6.799 15.042 1.00 94.19 115 ARG A N 1
ATOM 960 C CA . ARG A 1 115 ? -0.693 6.656 14.446 1.00 94.19 115 ARG A CA 1
ATOM 961 C C . ARG A 1 115 ? -1.322 5.297 14.733 1.00 94.19 115 ARG A C 1
ATOM 963 O O . ARG A 1 115 ? -2.403 5.017 14.225 1.00 94.19 115 ARG A O 1
ATOM 970 N N . SER A 1 116 ? -0.667 4.446 15.529 1.00 96.25 116 SER A N 1
ATOM 971 C CA . SER A 1 116 ? -1.101 3.061 15.760 1.00 96.25 116 SER A CA 1
ATOM 972 C C . SER A 1 116 ? -1.390 2.316 14.445 1.00 96.25 116 SER A C 1
ATOM 974 O O . SER A 1 116 ? -2.421 1.655 14.298 1.00 96.25 116 SER A O 1
ATOM 976 N N . LEU A 1 117 ? -0.510 2.485 13.457 1.00 97.56 117 LEU A N 1
ATOM 977 C CA . LEU A 1 117 ? -0.561 1.822 12.156 1.00 97.56 117 LEU A CA 1
ATOM 978 C C . LEU A 1 117 ? 0.502 0.726 12.083 1.00 97.56 117 LEU A C 1
ATOM 980 O O . LEU A 1 117 ? 1.513 0.771 12.780 1.00 97.56 117 LEU A O 1
ATOM 984 N N . ILE A 1 118 ? 0.275 -0.247 11.208 1.00 97.88 118 ILE A N 1
ATOM 985 C CA . ILE A 1 118 ? 1.228 -1.307 10.891 1.00 97.88 118 ILE A CA 1
ATOM 986 C C . ILE A 1 118 ? 1.806 -1.034 9.510 1.00 97.88 118 ILE A C 1
ATOM 988 O O . ILE A 1 118 ? 1.058 -0.722 8.579 1.00 97.88 118 ILE A O 1
ATOM 992 N N . TYR A 1 119 ? 3.121 -1.200 9.374 1.00 97.62 119 TYR A N 1
ATOM 993 C CA . TYR A 1 119 ? 3.780 -1.251 8.078 1.00 97.62 119 TYR A CA 1
ATOM 994 C C . TYR A 1 119 ? 4.334 -2.653 7.799 1.00 97.62 119 TYR A C 1
ATOM 996 O O . TYR A 1 119 ? 4.773 -3.358 8.707 1.00 97.62 119 TYR A O 1
ATOM 1004 N N . VAL A 1 120 ? 4.317 -3.055 6.530 1.00 97.31 120 VAL A N 1
ATOM 1005 C CA . VAL A 1 120 ? 4.925 -4.291 6.026 1.00 97.31 120 VAL A CA 1
ATOM 1006 C C . VAL A 1 120 ? 5.806 -3.922 4.846 1.00 97.31 120 VAL A C 1
ATOM 1008 O O . VAL A 1 120 ? 5.324 -3.377 3.856 1.00 97.31 120 VAL A O 1
ATOM 1011 N N . ILE A 1 121 ? 7.098 -4.221 4.956 1.00 96.75 121 ILE A N 1
ATOM 1012 C CA . ILE A 1 121 ? 8.040 -4.107 3.841 1.00 96.75 121 ILE A CA 1
ATOM 1013 C C . ILE A 1 121 ? 7.974 -5.423 3.072 1.00 96.75 121 ILE A C 1
ATOM 1015 O O . ILE A 1 121 ? 8.242 -6.479 3.647 1.00 96.75 121 ILE A O 1
ATOM 1019 N N . CYS A 1 122 ? 7.576 -5.350 1.809 1.00 96.38 122 CYS A N 1
ATOM 1020 C CA . CYS A 1 122 ? 7.571 -6.475 0.886 1.00 96.38 122 CYS A CA 1
ATOM 1021 C C . CYS A 1 122 ? 8.877 -6.495 0.089 1.00 96.38 122 CYS A C 1
ATOM 1023 O O . CYS A 1 122 ? 9.473 -5.442 -0.144 1.00 96.38 122 CYS A O 1
ATOM 1025 N N . ASP A 1 123 ? 9.287 -7.675 -0.371 1.00 94.25 123 ASP A N 1
ATOM 1026 C CA . ASP A 1 123 ? 10.424 -7.806 -1.275 1.00 94.25 123 ASP A CA 1
ATOM 1027 C C . ASP A 1 123 ? 10.173 -6.998 -2.560 1.00 94.25 123 ASP A C 1
ATOM 1029 O O . ASP A 1 123 ? 9.094 -7.041 -3.160 1.00 94.25 123 ASP A O 1
ATOM 1033 N N . LYS A 1 124 ? 11.190 -6.253 -2.987 1.00 95.69 124 LYS A N 1
ATOM 1034 C CA . LYS A 1 124 ? 11.186 -5.405 -4.185 1.00 95.69 124 LYS A CA 1
ATOM 1035 C C . LYS A 1 124 ? 10.810 -6.122 -5.484 1.00 95.69 124 LYS A C 1
ATOM 1037 O O . LYS A 1 124 ? 10.355 -5.466 -6.419 1.00 95.69 124 LYS A O 1
ATOM 1042 N N . ARG A 1 125 ? 10.925 -7.452 -5.568 1.00 95.44 125 ARG A N 1
ATOM 1043 C CA . ARG A 1 125 ? 10.422 -8.233 -6.714 1.00 95.44 125 ARG A CA 1
ATOM 1044 C C . ARG A 1 125 ? 8.907 -8.110 -6.902 1.00 95.44 125 ARG A C 1
ATOM 1046 O O . ARG A 1 125 ? 8.398 -8.341 -7.994 1.00 95.44 125 ARG A O 1
ATOM 1053 N N . TYR A 1 126 ? 8.188 -7.766 -5.831 1.00 96.06 126 TYR A N 1
ATOM 1054 C CA . TYR A 1 126 ? 6.741 -7.572 -5.835 1.00 96.06 126 TYR A CA 1
ATOM 1055 C C . TYR A 1 126 ? 6.312 -6.141 -6.151 1.00 96.06 126 TYR A C 1
ATOM 1057 O O . TYR A 1 126 ? 5.117 -5.903 -6.330 1.00 96.06 126 TYR A O 1
ATOM 1065 N N . SER A 1 127 ? 7.254 -5.197 -6.229 1.00 96.19 127 SER A N 1
ATOM 1066 C CA . SER A 1 127 ? 6.957 -3.848 -6.698 1.00 96.19 127 SER A CA 1
ATOM 1067 C C . SER A 1 127 ? 6.399 -3.919 -8.113 1.00 96.19 127 SER A C 1
ATOM 1069 O O . SER A 1 127 ? 7.038 -4.421 -9.031 1.00 96.19 127 SER A O 1
ATOM 1071 N N . PHE A 1 128 ? 5.188 -3.410 -8.291 1.00 96.19 128 PHE A N 1
ATOM 1072 C CA . PHE A 1 128 ? 4.537 -3.279 -9.589 1.00 96.19 128 PHE A CA 1
ATOM 1073 C C . PHE A 1 128 ? 4.753 -1.883 -10.201 1.00 96.19 128 PHE A C 1
ATOM 1075 O O . PHE A 1 128 ? 4.322 -1.627 -11.330 1.00 96.19 128 PHE A O 1
ATOM 1082 N N . TYR A 1 129 ? 5.451 -0.984 -9.495 1.00 95.19 129 TYR A N 1
ATOM 1083 C CA . TYR A 1 129 ? 5.995 0.245 -10.062 1.00 95.19 129 TYR A CA 1
ATOM 1084 C C . TYR A 1 129 ? 7.297 -0.033 -10.803 1.00 95.19 129 TYR A C 1
ATOM 1086 O O . TYR A 1 129 ? 7.333 0.171 -12.011 1.00 95.19 129 TYR A O 1
ATOM 1094 N N . TYR A 1 130 ? 8.336 -0.516 -10.115 1.00 94.38 130 TYR A N 1
ATOM 1095 C CA . TYR A 1 130 ? 9.635 -0.836 -10.707 1.00 94.38 130 TYR A CA 1
ATOM 1096 C C . TYR A 1 130 ? 10.243 -2.069 -10.012 1.00 94.38 130 TYR A C 1
ATOM 1098 O O . TYR A 1 130 ? 11.011 -1.929 -9.052 1.00 94.38 130 TYR A O 1
ATOM 1106 N N . PRO A 1 131 ? 9.886 -3.279 -10.487 1.00 94.88 131 PRO A N 1
ATOM 1107 C CA . PRO A 1 131 ? 10.336 -4.536 -9.898 1.00 94.88 131 PRO A CA 1
ATOM 1108 C C . PRO A 1 131 ? 11.859 -4.585 -9.747 1.00 94.88 131 PRO A C 1
ATOM 1110 O O . PRO A 1 131 ? 12.591 -4.049 -10.583 1.00 94.88 131 PRO A O 1
ATOM 1113 N N . ASP A 1 132 ? 12.328 -5.207 -8.666 1.00 95.06 132 ASP A N 1
ATOM 1114 C CA . ASP A 1 132 ? 13.745 -5.382 -8.301 1.00 95.06 132 ASP A CA 1
ATOM 1115 C C . ASP A 1 132 ? 14.528 -4.091 -7.981 1.00 95.06 132 ASP A C 1
ATOM 1117 O O . ASP A 1 132 ? 15.693 -4.164 -7.562 1.00 95.06 132 ASP A O 1
ATOM 1121 N N . ASN A 1 133 ? 13.889 -2.923 -8.120 1.00 93.94 133 ASN A N 1
ATOM 1122 C CA . ASN A 1 133 ? 14.512 -1.605 -7.990 1.00 93.94 133 ASN A CA 1
ATOM 1123 C C . ASN A 1 133 ? 13.863 -0.723 -6.921 1.00 93.94 133 ASN A C 1
ATOM 1125 O O . ASN A 1 133 ? 14.576 0.045 -6.279 1.00 93.94 133 ASN A O 1
ATOM 1129 N N . THR A 1 134 ? 12.551 -0.829 -6.712 1.00 94.31 134 THR A N 1
ATOM 1130 C CA . THR A 1 134 ? 11.864 -0.146 -5.610 1.00 94.31 134 THR A CA 1
ATOM 1131 C C . THR A 1 134 ? 11.297 -1.153 -4.623 1.00 94.31 134 THR A C 1
ATOM 1133 O O . THR A 1 134 ? 10.779 -2.198 -5.017 1.00 94.31 134 THR A O 1
ATOM 1136 N N . ASP A 1 135 ? 11.393 -0.844 -3.332 1.00 93.88 135 ASP A N 1
ATOM 1137 C CA . ASP A 1 135 ? 10.683 -1.604 -2.306 1.00 93.88 135 ASP A CA 1
ATOM 1138 C C . ASP A 1 135 ? 9.173 -1.398 -2.458 1.00 93.88 135 ASP A C 1
ATOM 1140 O O . ASP A 1 135 ? 8.722 -0.416 -3.048 1.00 93.88 135 ASP A O 1
ATOM 1144 N N . MET A 1 136 ? 8.377 -2.299 -1.884 1.00 96.50 136 MET A N 1
ATOM 1145 C CA . MET A 1 136 ? 6.936 -2.095 -1.754 1.00 96.50 136 MET A CA 1
ATOM 1146 C C . MET A 1 136 ? 6.550 -2.097 -0.279 1.00 96.50 136 MET A C 1
ATOM 1148 O O . MET A 1 136 ? 6.642 -3.111 0.409 1.00 96.50 136 MET A O 1
ATOM 1152 N N . VAL A 1 137 ? 6.101 -0.947 0.214 1.00 97.38 137 VAL A N 1
ATOM 1153 C CA . VAL A 1 137 ? 5.751 -0.746 1.621 1.00 97.38 137 VAL A CA 1
ATOM 1154 C C . VAL A 1 137 ? 4.243 -0.624 1.747 1.00 97.38 137 VAL A C 1
ATOM 1156 O O . VAL A 1 137 ? 3.637 0.312 1.227 1.00 97.38 137 VAL A O 1
ATOM 1159 N N . LEU A 1 138 ? 3.630 -1.557 2.467 1.00 98.00 138 LEU A N 1
ATOM 1160 C CA . LEU A 1 138 ? 2.210 -1.519 2.793 1.00 98.00 138 LEU A CA 1
ATOM 1161 C C . LEU A 1 138 ? 2.039 -0.862 4.157 1.00 98.00 138 LEU A C 1
ATOM 1163 O O . LEU A 1 138 ? 2.696 -1.270 5.106 1.00 98.00 138 LEU A O 1
ATOM 1167 N N . VAL A 1 139 ? 1.139 0.106 4.278 1.00 98.25 139 VAL A N 1
ATOM 1168 C CA . VAL A 1 139 ? 0.778 0.753 5.543 1.00 98.25 139 VAL A CA 1
ATOM 1169 C C . VAL A 1 139 ? -0.728 0.649 5.736 1.00 98.25 139 VAL A C 1
ATOM 1171 O O . VAL A 1 139 ? -1.509 0.979 4.842 1.00 98.25 139 VAL A O 1
ATOM 1174 N N . MET A 1 140 ? -1.155 0.164 6.896 1.00 97.94 140 MET A N 1
ATOM 1175 C CA . MET A 1 140 ? -2.558 -0.152 7.163 1.00 97.94 140 MET A CA 1
ATOM 1176 C C . MET A 1 140 ? -2.888 -0.076 8.655 1.00 97.94 140 MET A C 1
ATOM 1178 O O . MET A 1 140 ? -1.995 -0.015 9.500 1.00 97.94 140 MET A O 1
ATOM 1182 N N . SER A 1 141 ? -4.176 -0.085 8.998 1.00 97.75 141 SER A N 1
ATOM 1183 C CA . SER A 1 141 ? -4.592 -0.240 10.396 1.00 97.75 141 SER A CA 1
ATOM 1184 C C . SER A 1 141 ? -4.279 -1.642 10.924 1.00 97.75 141 SER A C 1
ATOM 1186 O O . SER A 1 141 ? -4.193 -2.609 10.163 1.00 97.75 141 SER A O 1
ATOM 1188 N N . ASN A 1 142 ? -4.172 -1.767 12.245 1.00 97.06 142 ASN A N 1
ATOM 1189 C CA . ASN A 1 142 ? -4.102 -3.055 12.936 1.00 97.06 142 ASN A CA 1
ATOM 1190 C C . ASN A 1 142 ? -5.278 -3.983 12.561 1.00 97.06 142 ASN A C 1
ATOM 1192 O O . ASN A 1 142 ? -5.061 -5.163 12.306 1.00 97.06 142 ASN A O 1
ATOM 1196 N N . ASP A 1 143 ? -6.500 -3.451 12.462 1.00 95.81 143 ASP A N 1
ATOM 1197 C CA . ASP A 1 143 ? -7.696 -4.220 12.098 1.00 95.81 143 ASP A CA 1
ATOM 1198 C C . ASP A 1 143 ? -7.588 -4.778 10.671 1.00 95.81 143 ASP A C 1
ATOM 1200 O O . ASP A 1 143 ? -7.909 -5.942 10.420 1.00 95.81 143 ASP A O 1
ATOM 1204 N N . THR A 1 144 ? -7.080 -3.966 9.736 1.00 96.88 144 THR A N 1
ATOM 1205 C CA . THR A 1 144 ? -6.819 -4.407 8.359 1.00 96.88 144 THR A CA 1
ATOM 1206 C C . THR A 1 144 ? -5.732 -5.477 8.344 1.00 96.88 144 THR A C 1
ATOM 1208 O O . THR A 1 144 ? -5.925 -6.524 7.730 1.00 96.88 144 THR A O 1
ATOM 1211 N N . TYR A 1 145 ? -4.637 -5.273 9.080 1.00 97.06 145 TYR A N 1
ATOM 1212 C CA . TYR A 1 145 ? -3.551 -6.247 9.184 1.00 97.06 145 TYR A CA 1
ATOM 1213 C C . TYR A 1 145 ? -4.027 -7.604 9.726 1.00 97.06 145 TYR A C 1
ATOM 1215 O O . TYR A 1 145 ? -3.702 -8.640 9.150 1.00 97.06 145 TYR A O 1
ATOM 1223 N N . ILE A 1 146 ? -4.840 -7.605 10.788 1.00 95.94 146 ILE A N 1
ATOM 1224 C CA . ILE A 1 146 ? -5.417 -8.826 11.371 1.00 95.94 146 ILE A CA 1
ATOM 1225 C C . ILE A 1 146 ? -6.334 -9.523 10.363 1.00 95.94 146 ILE A C 1
ATOM 1227 O O . ILE A 1 146 ? -6.264 -10.739 10.217 1.00 95.94 146 ILE A O 1
ATOM 1231 N N . SER A 1 147 ? -7.154 -8.769 9.625 1.00 93.75 147 SER A N 1
ATOM 1232 C CA . SER A 1 147 ? -8.040 -9.348 8.608 1.00 93.75 147 SER A CA 1
ATOM 1233 C C . SER A 1 147 ? -7.296 -10.017 7.447 1.00 93.75 147 SER A C 1
ATOM 1235 O O . SER A 1 147 ? -7.852 -10.878 6.769 1.00 93.75 147 SER A O 1
ATOM 1237 N N . CYS A 1 148 ? -6.030 -9.656 7.223 1.00 93.75 148 CYS A N 1
ATOM 1238 C CA . CYS A 1 148 ? -5.189 -10.299 6.223 1.00 93.75 148 CYS A CA 1
ATOM 1239 C C . CYS A 1 148 ? -4.688 -11.686 6.662 1.00 93.75 148 CYS A C 1
ATOM 1241 O O . CYS A 1 148 ? -4.191 -12.416 5.812 1.00 93.75 148 CYS A O 1
ATOM 1243 N N . PHE A 1 149 ? -4.831 -12.098 7.932 1.00 94.06 149 PHE A N 1
ATOM 1244 C CA . PHE A 1 149 ? -4.460 -13.459 8.358 1.00 94.06 149 PHE A CA 1
ATOM 1245 C C . PHE A 1 149 ? -5.321 -14.563 7.732 1.00 94.06 149 PHE A C 1
ATOM 1247 O O . PHE A 1 149 ? -4.888 -15.712 7.692 1.00 94.06 149 PHE A O 1
ATOM 1254 N N . ASP A 1 150 ? -6.488 -14.220 7.184 1.00 92.56 150 ASP A N 1
ATOM 1255 C CA . ASP A 1 150 ? -7.300 -15.149 6.391 1.00 92.56 150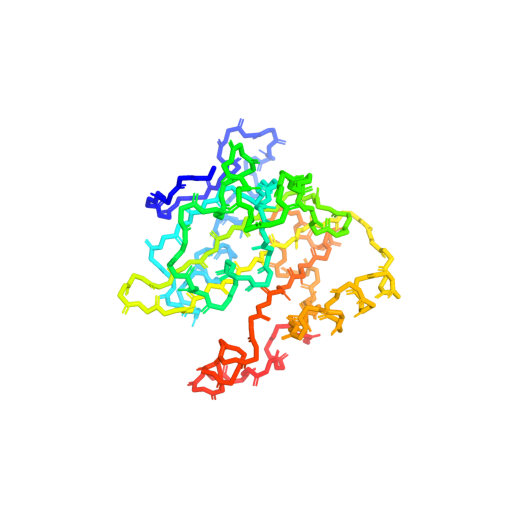 ASP A CA 1
ATOM 1256 C C . ASP A 1 150 ? -6.703 -15.403 4.989 1.00 92.56 150 ASP A C 1
ATOM 1258 O O . ASP A 1 150 ? -7.129 -16.316 4.279 1.00 92.56 150 ASP A O 1
ATOM 1262 N N . LEU A 1 151 ? -5.710 -14.607 4.568 1.00 93.38 151 LEU A N 1
ATOM 1263 C CA . LEU A 1 151 ? -5.023 -14.766 3.290 1.00 93.38 151 LEU A CA 1
ATOM 1264 C C . LEU A 1 151 ? -3.905 -15.806 3.401 1.00 93.38 151 LEU A C 1
ATOM 1266 O O . LEU A 1 151 ? -3.113 -15.829 4.345 1.00 93.38 151 LEU A O 1
ATOM 1270 N N . THR A 1 152 ? -3.809 -16.668 2.392 1.00 92.56 152 THR A N 1
ATOM 1271 C CA . THR A 1 152 ? -2.840 -17.765 2.383 1.00 92.56 152 THR A CA 1
ATOM 1272 C C . THR A 1 152 ? -1.401 -17.237 2.376 1.00 92.56 152 THR A C 1
ATOM 1274 O O . THR A 1 152 ? -0.998 -16.564 1.429 1.00 92.56 152 THR A O 1
ATOM 1277 N N . TYR A 1 153 ? -0.617 -17.620 3.391 1.00 91.94 153 TYR A N 1
ATOM 1278 C CA . TYR A 1 153 ? 0.794 -17.241 3.580 1.00 91.94 153 TYR A CA 1
ATOM 1279 C C . TYR A 1 153 ? 1.038 -15.749 3.878 1.00 91.94 153 TYR A C 1
ATOM 1281 O O . TYR A 1 153 ? 2.115 -15.232 3.586 1.00 91.94 153 TYR A O 1
ATOM 1289 N N . TRP A 1 154 ? 0.069 -15.033 4.455 1.00 93.94 154 TRP A N 1
ATOM 1290 C CA . TRP A 1 154 ? 0.294 -13.666 4.935 1.00 93.94 154 TRP A CA 1
ATOM 1291 C C . TRP A 1 154 ? 1.040 -13.626 6.288 1.00 93.94 154 TRP A C 1
ATOM 1293 O O . TRP A 1 154 ? 0.611 -14.315 7.218 1.00 93.94 154 TRP A O 1
ATOM 1303 N N . PRO A 1 155 ? 2.074 -12.767 6.466 1.00 91.50 155 PRO A N 1
ATOM 1304 C CA . PRO A 1 155 ? 2.722 -11.889 5.479 1.00 91.50 155 PRO A CA 1
ATOM 1305 C C . PRO A 1 155 ? 3.900 -12.524 4.719 1.00 91.50 155 PRO A C 1
ATOM 1307 O O . PRO A 1 155 ? 4.435 -11.881 3.817 1.00 91.50 155 PRO A O 1
ATOM 1310 N N . GLN A 1 156 ? 4.294 -13.762 5.044 1.00 92.44 156 GLN A N 1
ATOM 1311 C CA . GLN A 1 156 ? 5.530 -14.401 4.561 1.00 92.44 156 GLN A CA 1
ATOM 1312 C C . GLN A 1 156 ? 5.661 -14.387 3.036 1.00 92.44 156 GLN A C 1
ATOM 1314 O O . GLN A 1 156 ? 6.725 -14.060 2.521 1.00 92.44 156 GLN A O 1
ATOM 1319 N N . ARG A 1 157 ? 4.562 -14.631 2.307 1.00 91.94 157 ARG A N 1
ATOM 1320 C CA . ARG A 1 157 ? 4.516 -14.591 0.836 1.00 91.94 157 ARG A CA 1
ATOM 1321 C C . ARG A 1 157 ? 5.154 -13.332 0.261 1.00 91.94 157 ARG A C 1
ATOM 1323 O O . ARG A 1 157 ? 5.775 -13.412 -0.789 1.00 91.94 157 ARG A O 1
ATOM 1330 N N . TRP A 1 158 ? 4.939 -12.188 0.902 1.00 92.38 158 TRP A N 1
ATOM 1331 C CA . TRP A 1 158 ? 5.342 -10.887 0.377 1.00 92.38 158 TRP A CA 1
ATOM 1332 C C . TRP A 1 158 ? 6.702 -10.428 0.897 1.00 92.38 158 TRP A C 1
ATOM 1334 O O . TRP A 1 158 ? 7.263 -9.500 0.329 1.00 92.38 158 TRP A O 1
ATOM 1344 N N . GLN A 1 159 ? 7.223 -11.047 1.958 1.00 89.88 159 GLN A N 1
ATOM 1345 C CA . GLN A 1 159 ? 8.501 -10.682 2.581 1.00 89.88 159 GLN A CA 1
ATOM 1346 C C . GLN A 1 159 ? 9.674 -11.551 2.105 1.00 89.88 159 GLN A C 1
ATOM 1348 O O . GLN A 1 159 ? 10.821 -11.130 2.230 1.00 89.88 159 GLN A O 1
ATOM 1353 N N . GLU A 1 160 ? 9.379 -12.751 1.602 1.00 76.19 160 GLU A N 1
ATOM 1354 C CA . GLU A 1 160 ? 10.326 -13.706 1.007 1.00 76.19 160 GLU A CA 1
ATOM 1355 C C . GLU A 1 160 ? 10.361 -13.609 -0.519 1.00 76.19 160 GLU A C 1
ATOM 1357 O O . GLU A 1 160 ? 9.388 -13.075 -1.109 1.00 76.19 160 GLU A O 1
#

Secondary structure (DSSP, 8-state):
---B----TTTTSS--HHHHHHHHHHHHHHHHHHT--EEEE---BS-HHHHHTT---TTSSGGG-EETTEEPPPB--TT--S-EEEE-TTSS-EEEEE--S---HHHHHHHHHHTTEEEEEEPGGG-SSSTTTS-EEEEEEHHHHHHGGGSTTTTHHHH-

Mean predicted aligned error: 5.06 Å

Radius of gyration: 15.43 Å; Cα contacts (8 Å, |Δi|>4): 308; chains: 1; bounding box: 33×42×41 Å

Sequence (160 aa):
MKWEKIEYPWKGVNIPDSEIDSRMKLFDDFVTYFGFDRMAWGESAGSYERLLYGRHSYNNVANSCYYPHGWKAPENVPEHDHGLLFKKSGTSQIVYVNQPYSFDRTQLEEWCNERSLIYVICDKRYSFYYPDNTDMVLVMSNDTYISCFDLTYWPQRWQE

Nearest PDB structures (foldseek):
  4usf-assembly1_A  TM=4.588E-01  e=1.305E+00  Homo sapiens
  4o0r-assembly3_B-2  TM=4.757E-01  e=5.173E+00  Homo sapiens

Solvent-accessible surface area (backbone atoms only — not comparable to full-atom values): 8726 Å² total; per-residue (Å²): 124,62,83,39,74,72,66,75,87,65,76,87,50,100,61,57,81,90,48,48,66,60,27,47,48,41,42,51,51,51,36,60,69,75,55,47,61,29,27,27,67,49,64,54,16,34,35,60,50,48,43,25,56,41,52,93,54,85,29,47,31,39,92,42,24,73,48,103,88,45,80,56,76,51,39,71,66,77,66,72,28,78,29,29,31,36,26,33,83,99,59,44,42,25,38,39,38,33,41,24,80,63,73,64,63,66,61,45,49,52,57,26,57,79,48,64,37,43,74,44,72,30,35,23,72,62,19,42,86,43,56,74,63,13,40,26,37,38,38,25,18,55,70,42,55,60,63,41,61,80,39,89,57,56,67,57,67,46,54,97